Protein AF-A0A940MDX9-F1 (afdb_monomer_lite)

Organism: NCBI:txid2798581

Radius of gyration: 15.6 Å; chains: 1; bounding box: 39×39×35 Å

Secondary structure (DSSP, 8-state):
-------S-PBP-SEEE-TTS-EEESSEEEEEEPGGG-EEEEEE-TT-B-TTT-PBP-HHHHHHHHHHHHTSTTSTT--TTSEEESSSSEEEEE-SS--TTHHHHHHH----B--HHHHHHHHHHHHHHTS--

pLDDT: mean 73.22, std 19.64, range [31.22, 96.31]

Sequence (133 aa):
MRADVIPPPLLRGLLRTDAQGVLVPQAAWHWECGAGARRWSFYVRPDLYAPGSGQRVTAHCFEEQWRLVSALPRAGGLPPGLCRSVDSWKLVVVLARPDEQFPRALAASRLTLASRSTRDELAALLDTDRQQP

Foldseek 3Di:
DPPPCPADDFQQFQWAADPVLDIAGGQFNDKDADPQQFKIKTFGDQPDADPPPRHTQFLVLVLLLLQLLCLDPPSPDDHHPQWDDPDRGIIMGGHPHHDPCVSSVRNVDPSTRGDPVRVVVSVVVSVVVVPDD

Structure (mmCIF, N/CA/C/O backbone):
data_AF-A0A940MDX9-F1
#
_entry.id   AF-A0A940MDX9-F1
#
loop_
_atom_site.group_PDB
_atom_site.id
_atom_site.type_symbol
_atom_site.label_atom_id
_atom_site.label_alt_id
_atom_site.label_comp_id
_atom_site.label_asym_id
_atom_site.label_entity_id
_atom_site.label_seq_id
_atom_site.pdbx_PDB_ins_code
_atom_site.Cartn_x
_atom_site.Cartn_y
_atom_site.Cartn_z
_atom_site.occupancy
_atom_site.B_iso_or_equiv
_atom_site.auth_seq_id
_atom_site.auth_comp_id
_atom_site.auth_asym_id
_atom_site.auth_atom_id
_atom_site.pdbx_PDB_model_num
ATOM 1 N N . MET A 1 1 ? 25.224 27.283 -5.950 1.00 32.56 1 MET A N 1
ATOM 2 C CA . MET A 1 1 ? 24.159 26.585 -6.702 1.00 32.56 1 MET A CA 1
ATOM 3 C C . MET A 1 1 ? 23.917 25.249 -6.029 1.00 32.56 1 MET A C 1
ATOM 5 O O . MET A 1 1 ? 24.805 24.409 -6.065 1.00 32.56 1 MET A O 1
ATOM 9 N N . ARG A 1 2 ? 22.790 25.082 -5.331 1.00 32.19 2 ARG A N 1
ATOM 10 C CA . ARG A 1 2 ? 22.371 23.762 -4.843 1.00 32.19 2 ARG A CA 1
ATOM 11 C C . ARG A 1 2 ? 21.747 23.049 -6.036 1.00 32.19 2 ARG A C 1
ATOM 13 O O . ARG A 1 2 ? 20.865 23.621 -6.663 1.00 32.19 2 ARG A O 1
ATOM 20 N N . ALA A 1 3 ? 22.277 21.885 -6.395 1.00 31.22 3 ALA A N 1
ATOM 21 C CA . ALA A 1 3 ? 21.671 21.054 -7.419 1.00 31.22 3 ALA A CA 1
ATOM 22 C C . ALA A 1 3 ? 20.257 20.695 -6.950 1.00 31.22 3 ALA A C 1
ATOM 24 O O . ALA A 1 3 ? 20.100 20.098 -5.884 1.00 31.22 3 ALA A O 1
ATOM 25 N N . ASP A 1 4 ? 19.248 21.097 -7.718 1.00 32.12 4 ASP A N 1
ATOM 26 C CA . ASP A 1 4 ? 17.900 20.561 -7.599 1.00 32.12 4 ASP A CA 1
ATOM 27 C C . ASP A 1 4 ? 17.975 19.074 -7.952 1.00 32.12 4 ASP A C 1
ATOM 29 O O . ASP A 1 4 ? 17.907 18.674 -9.115 1.00 32.12 4 ASP A O 1
ATOM 33 N N . VAL A 1 5 ? 18.204 18.242 -6.937 1.00 32.53 5 VAL A N 1
ATOM 34 C CA . VAL A 1 5 ? 18.086 16.793 -7.058 1.00 32.53 5 VAL A CA 1
ATOM 35 C C . VAL A 1 5 ? 16.599 16.515 -7.218 1.00 32.53 5 VAL A C 1
ATOM 37 O O . VAL A 1 5 ? 15.857 16.453 -6.243 1.00 32.53 5 VAL A O 1
ATOM 40 N N . ILE A 1 6 ? 16.144 16.411 -8.463 1.00 34.22 6 ILE A N 1
ATOM 41 C CA . ILE A 1 6 ? 14.824 15.871 -8.779 1.00 34.22 6 ILE A CA 1
ATOM 42 C C . ILE A 1 6 ? 14.931 14.360 -8.534 1.00 34.22 6 ILE A C 1
ATOM 44 O O . ILE A 1 6 ? 15.625 13.687 -9.302 1.00 34.22 6 ILE A O 1
ATOM 48 N N . PRO A 1 7 ? 14.314 13.793 -7.479 1.00 35.00 7 PRO A N 1
ATOM 49 C CA . PRO A 1 7 ? 14.402 12.361 -7.258 1.00 35.00 7 PRO A CA 1
ATOM 50 C C . PRO A 1 7 ? 13.725 11.614 -8.424 1.00 35.00 7 PRO A C 1
ATOM 52 O O . PRO A 1 7 ? 12.694 12.075 -8.933 1.00 35.00 7 PRO A O 1
ATOM 55 N N . PRO A 1 8 ? 14.283 10.465 -8.858 1.00 37.78 8 PRO A N 1
ATOM 56 C CA . PRO A 1 8 ? 13.691 9.622 -9.898 1.00 37.78 8 PRO A CA 1
ATOM 57 C C . PRO A 1 8 ? 12.239 9.273 -9.542 1.00 37.78 8 PRO A C 1
ATOM 59 O O . PRO A 1 8 ? 11.891 9.273 -8.357 1.00 37.78 8 PRO A O 1
ATOM 62 N N . PRO A 1 9 ? 11.370 8.999 -10.536 1.00 42.53 9 PRO A N 1
ATOM 63 C CA . PRO A 1 9 ? 9.927 9.001 -10.346 1.00 42.53 9 PRO A CA 1
ATOM 64 C C . PRO A 1 9 ? 9.527 8.068 -9.209 1.00 42.53 9 PRO A C 1
ATOM 66 O O . PRO A 1 9 ? 9.617 6.842 -9.285 1.00 42.53 9 PRO A O 1
ATOM 69 N N . LEU A 1 10 ? 9.072 8.727 -8.155 1.00 50.09 10 LEU A N 1
ATOM 70 C CA . LEU A 1 10 ? 8.452 8.174 -6.978 1.00 50.09 10 LEU A CA 1
ATOM 71 C C . LEU A 1 10 ? 7.385 7.164 -7.393 1.00 50.09 10 LEU A C 1
ATOM 73 O O . LEU A 1 10 ? 6.456 7.491 -8.142 1.00 50.09 10 LEU A O 1
ATOM 77 N N . LEU A 1 11 ? 7.515 5.928 -6.919 1.00 54.28 11 LEU A N 1
ATOM 78 C CA . LEU A 1 11 ? 6.486 4.931 -7.155 1.00 54.28 11 LEU A CA 1
ATOM 79 C C . LEU A 1 11 ? 5.214 5.424 -6.466 1.00 54.28 11 LEU A C 1
ATOM 81 O O . LEU A 1 11 ? 5.146 5.716 -5.270 1.00 54.28 11 LEU A O 1
ATOM 85 N N . ARG A 1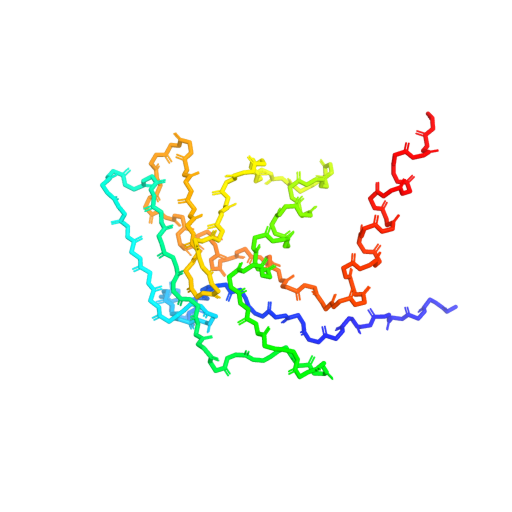 12 ? 4.231 5.596 -7.330 1.00 64.88 12 ARG A N 1
ATOM 86 C CA . ARG A 1 12 ? 2.870 6.016 -7.075 1.00 64.88 12 ARG A CA 1
ATOM 87 C C . ARG A 1 12 ? 2.225 5.071 -6.035 1.00 64.88 12 ARG A C 1
ATOM 89 O O . ARG A 1 12 ? 2.463 3.869 -6.105 1.00 64.88 12 ARG A O 1
ATOM 96 N N . GLY A 1 13 ? 1.488 5.622 -5.063 1.00 79.50 13 GLY A N 1
ATOM 97 C CA . GLY A 1 13 ? 0.965 4.916 -3.881 1.00 79.50 13 GLY A CA 1
ATOM 98 C C . GLY A 1 13 ? 0.084 3.689 -4.172 1.00 79.50 13 GLY A C 1
ATOM 99 O O . GLY A 1 13 ? -0.159 3.306 -5.316 1.00 79.50 13 GLY A O 1
ATOM 100 N N . LEU A 1 14 ? -0.406 3.032 -3.115 1.00 88.56 14 LEU A N 1
ATOM 101 C CA . LEU A 1 14 ? -1.248 1.832 -3.257 1.00 88.56 14 LEU A CA 1
ATOM 102 C C . LEU A 1 14 ? -2.548 2.129 -4.010 1.00 88.56 14 LEU A C 1
ATOM 104 O O . LEU A 1 14 ? -2.933 1.363 -4.893 1.00 88.56 14 LEU A O 1
ATOM 108 N N . LEU A 1 15 ? -3.168 3.265 -3.698 1.00 89.94 15 LEU A N 1
ATOM 109 C CA . LEU A 1 15 ? -4.394 3.777 -4.298 1.00 89.94 15 LEU A CA 1
ATOM 110 C C . LEU A 1 15 ? -4.188 5.234 -4.708 1.00 89.94 15 LEU A C 1
ATOM 112 O O . LEU A 1 15 ? -3.304 5.912 -4.189 1.00 89.94 15 LEU A O 1
ATOM 116 N N . ARG A 1 16 ? -5.061 5.733 -5.581 1.00 88.88 16 ARG A N 1
ATOM 117 C CA . ARG A 1 16 ? -5.202 7.167 -5.858 1.00 88.88 16 ARG A CA 1
ATOM 118 C C . ARG A 1 16 ? -6.676 7.540 -5.942 1.00 88.88 16 ARG A C 1
ATOM 120 O O . ARG A 1 16 ? -7.534 6.667 -6.042 1.00 88.88 16 ARG A O 1
ATOM 127 N N . THR A 1 17 ? -6.952 8.832 -5.966 1.00 88.12 17 THR A N 1
ATOM 128 C CA . THR A 1 17 ? -8.257 9.359 -6.367 1.00 88.12 17 THR A CA 1
ATOM 129 C C . THR A 1 17 ? -8.220 9.819 -7.822 1.00 88.12 17 THR A C 1
ATOM 131 O O . THR A 1 17 ? -7.20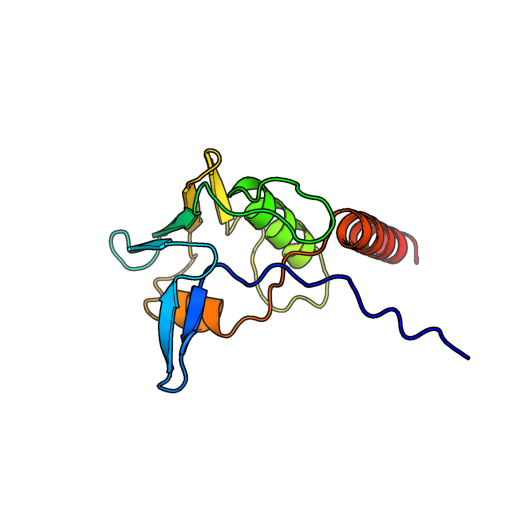2 10.348 -8.277 1.00 88.12 17 THR A O 1
ATOM 134 N N . ASP A 1 18 ? -9.305 9.613 -8.563 1.00 88.69 18 ASP A N 1
ATOM 135 C CA . ASP A 1 18 ? -9.510 10.264 -9.861 1.00 88.69 18 ASP A CA 1
ATOM 136 C C . ASP A 1 18 ? -9.945 11.738 -9.705 1.00 88.69 18 ASP A C 1
ATOM 138 O O . ASP A 1 18 ? -9.937 12.293 -8.602 1.00 88.69 18 ASP A O 1
ATOM 142 N N . ALA A 1 19 ? -10.295 12.392 -10.818 1.00 85.25 19 ALA A N 1
ATOM 143 C CA . ALA A 1 19 ? -10.701 13.800 -10.828 1.00 85.25 19 ALA A CA 1
ATOM 144 C C . ALA A 1 19 ? -12.008 14.064 -10.055 1.00 85.25 19 ALA A C 1
ATOM 146 O O . ALA A 1 19 ? -12.280 15.200 -9.677 1.00 85.25 19 ALA A O 1
ATOM 147 N N . GLN A 1 20 ? -12.798 13.022 -9.802 1.00 89.50 20 GLN A N 1
ATOM 148 C CA . GLN A 1 20 ? -14.066 13.054 -9.085 1.00 89.50 20 GLN A CA 1
ATOM 149 C C . GLN A 1 20 ? -13.898 12.667 -7.607 1.00 89.50 20 GLN A C 1
ATOM 151 O O . GLN A 1 20 ? -14.877 12.618 -6.864 1.00 89.50 20 GLN A O 1
ATOM 156 N N . GLY A 1 21 ? -12.668 12.390 -7.159 1.00 81.81 21 GLY A N 1
ATOM 157 C CA . GLY A 1 21 ? -12.394 11.954 -5.792 1.00 81.81 21 GLY A CA 1
ATOM 158 C C . GLY A 1 21 ? -12.732 10.483 -5.536 1.00 81.81 21 GLY A C 1
ATOM 159 O O . GLY A 1 21 ? -12.731 10.047 -4.382 1.00 81.81 21 GLY A O 1
ATOM 160 N N . VAL A 1 22 ? -13.024 9.702 -6.580 1.00 90.75 22 VAL A N 1
ATOM 161 C CA . VAL A 1 22 ? -13.313 8.272 -6.458 1.00 90.75 22 VAL A CA 1
ATOM 162 C C . VAL A 1 22 ? -12.001 7.513 -6.317 1.00 90.75 22 VAL A C 1
ATOM 164 O O . VAL A 1 22 ? -11.022 7.784 -7.011 1.00 90.75 22 VAL A O 1
ATOM 167 N N . LEU A 1 23 ? -11.978 6.552 -5.394 1.00 89.88 23 LEU A N 1
ATOM 168 C CA . LEU A 1 23 ? -10.839 5.660 -5.221 1.00 89.88 23 LEU A CA 1
ATOM 169 C C . LEU A 1 23 ? -10.673 4.772 -6.443 1.00 89.88 23 LEU A C 1
ATOM 171 O O . LEU A 1 23 ? -11.578 4.018 -6.796 1.00 89.88 23 LEU A O 1
ATOM 175 N N . VAL A 1 24 ? -9.486 4.814 -7.033 1.00 92.12 24 VAL A N 1
ATOM 176 C CA . VAL A 1 24 ? -9.121 3.958 -8.154 1.00 92.12 24 VAL A CA 1
ATOM 177 C C . VAL A 1 24 ? -7.806 3.225 -7.877 1.00 92.12 24 VAL A C 1
ATOM 179 O O . VAL A 1 24 ? -6.920 3.760 -7.195 1.00 92.12 24 VAL A O 1
ATOM 182 N N . PRO A 1 25 ? -7.650 2.007 -8.428 1.00 92.31 25 PRO A N 1
ATOM 183 C CA . PRO A 1 25 ? -6.405 1.258 -8.383 1.00 92.31 25 PRO A CA 1
ATOM 184 C C . PRO A 1 25 ? -5.169 2.052 -8.806 1.00 92.31 25 PRO A C 1
ATOM 186 O O . PRO A 1 25 ? -5.207 2.890 -9.715 1.00 92.31 25 PRO A O 1
ATOM 189 N N . GLN A 1 26 ? -4.039 1.717 -8.187 1.00 88.56 26 GLN A N 1
ATOM 190 C CA . GLN A 1 26 ? -2.730 2.227 -8.580 1.00 88.56 26 GLN A CA 1
ATOM 191 C C . GLN A 1 26 ? -1.677 1.122 -8.511 1.00 88.56 26 GLN A C 1
ATOM 193 O O . GLN A 1 26 ? -1.500 0.412 -9.504 1.00 88.56 26 GLN A O 1
ATOM 198 N N . ALA A 1 27 ? -1.001 0.950 -7.372 1.00 89.94 27 ALA A N 1
ATOM 199 C CA . ALA A 1 27 ? -0.144 -0.212 -7.170 1.00 89.94 27 ALA A CA 1
ATOM 200 C C . ALA A 1 27 ? -0.933 -1.431 -6.673 1.00 89.94 27 ALA A C 1
ATOM 202 O O . ALA A 1 27 ? -0.630 -2.564 -7.051 1.00 89.94 27 ALA A O 1
ATOM 203 N N . ALA A 1 28 ? -1.975 -1.194 -5.874 1.00 93.25 28 ALA A N 1
ATOM 204 C CA . ALA A 1 28 ? -2.961 -2.203 -5.535 1.00 93.25 28 ALA A CA 1
ATOM 205 C C . ALA A 1 28 ? -4.064 -2.225 -6.603 1.00 93.25 28 ALA A C 1
ATOM 207 O O . ALA A 1 28 ? -4.624 -1.177 -6.930 1.00 93.25 28 ALA A O 1
ATOM 208 N N . TRP A 1 29 ? -4.366 -3.404 -7.154 1.00 94.69 29 TRP A N 1
ATOM 209 C CA . TRP A 1 29 ? -5.487 -3.587 -8.092 1.00 94.69 29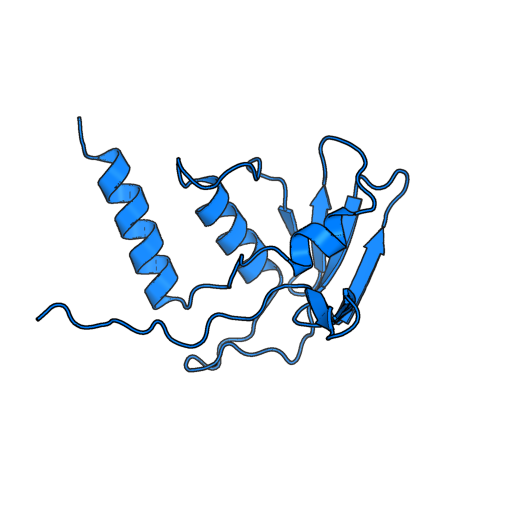 TRP A CA 1
ATOM 210 C C . TRP A 1 29 ? -6.799 -3.917 -7.394 1.00 94.69 29 TRP A C 1
ATOM 212 O O . TRP A 1 29 ? -7.866 -3.685 -7.952 1.00 94.69 29 TRP A O 1
ATOM 222 N N . HIS A 1 30 ? -6.702 -4.433 -6.173 1.00 94.94 30 HIS A N 1
ATOM 223 C CA . HIS A 1 30 ? -7.829 -4.835 -5.352 1.00 94.94 30 HIS A CA 1
ATOM 224 C C . HIS A 1 30 ? -7.519 -4.551 -3.883 1.00 94.94 30 HIS A C 1
ATOM 226 O O . HIS A 1 30 ? -6.354 -4.597 -3.465 1.00 94.94 30 HIS A O 1
ATOM 232 N N . TRP A 1 31 ? -8.552 -4.258 -3.098 1.00 95.69 31 TRP A N 1
ATOM 233 C CA . TRP A 1 31 ? -8.438 -4.129 -1.653 1.00 95.69 31 TRP A CA 1
ATOM 234 C C . TRP A 1 31 ? -9.706 -4.600 -0.947 1.00 95.69 31 TRP A C 1
ATOM 236 O O . TRP A 1 31 ? -10.811 -4.515 -1.474 1.00 95.69 31 TRP A O 1
ATOM 246 N N . GLU A 1 32 ? -9.531 -5.093 0.273 1.00 95.75 32 GLU A N 1
ATOM 247 C CA . GLU A 1 32 ? -10.598 -5.674 1.080 1.00 95.75 32 GLU A CA 1
ATOM 248 C C . GLU A 1 32 ? -10.581 -5.090 2.483 1.00 95.75 32 GLU A C 1
ATOM 250 O O . GLU A 1 32 ? -9.522 -4.937 3.099 1.00 95.75 32 GLU A O 1
ATOM 255 N N . CYS A 1 33 ? -11.778 -4.822 2.991 1.00 93.62 33 CYS A N 1
ATOM 256 C CA . CYS A 1 33 ? -12.019 -4.447 4.370 1.00 93.62 33 CYS A CA 1
ATOM 257 C C . CYS A 1 33 ? -12.442 -5.692 5.157 1.00 93.62 33 CYS A C 1
ATOM 259 O O . CYS A 1 33 ? -13.452 -6.320 4.844 1.00 93.62 33 CYS A O 1
ATOM 261 N N . GLY A 1 34 ? -11.663 -6.069 6.166 1.00 88.62 34 GLY A N 1
ATOM 262 C CA . GLY A 1 34 ? -12.049 -7.080 7.144 1.00 88.62 34 GLY A CA 1
ATOM 263 C C . GLY A 1 34 ? -13.085 -6.548 8.138 1.00 88.62 34 GLY A C 1
ATOM 264 O O . GLY A 1 34 ? -13.339 -5.345 8.217 1.00 88.62 34 GLY A O 1
ATOM 265 N N . ALA A 1 35 ? -13.659 -7.451 8.938 1.00 80.88 35 ALA A N 1
ATOM 266 C CA . ALA A 1 35 ? -14.705 -7.114 9.902 1.00 80.88 35 ALA A CA 1
ATOM 267 C C . ALA A 1 35 ? -14.319 -5.921 10.803 1.00 80.88 35 ALA A C 1
ATOM 269 O O . ALA A 1 35 ? -13.239 -5.887 11.402 1.00 80.88 35 ALA A O 1
ATOM 270 N N . GLY A 1 36 ? -15.220 -4.937 10.884 1.00 82.94 36 GLY A N 1
ATOM 271 C CA . GLY A 1 36 ? -15.075 -3.757 11.736 1.00 82.94 36 GLY A CA 1
ATOM 272 C C . GLY A 1 36 ? -14.097 -2.694 11.232 1.00 82.94 36 GLY A C 1
ATOM 273 O O . GLY A 1 36 ? -13.624 -1.919 12.051 1.00 82.94 36 GLY A O 1
ATOM 274 N N . ALA A 1 37 ? -13.746 -2.662 9.940 1.00 86.00 37 ALA A N 1
ATOM 275 C CA . ALA A 1 37 ? -12.908 -1.611 9.338 1.00 86.00 37 ALA A CA 1
ATOM 276 C C . ALA A 1 37 ? -11.534 -1.398 9.995 1.00 86.00 37 ALA A C 1
ATOM 278 O O . ALA A 1 37 ? -10.942 -0.323 9.921 1.00 86.00 37 ALA A O 1
ATOM 279 N N . ARG A 1 38 ? -11.009 -2.444 10.642 1.00 85.19 38 ARG A N 1
ATOM 280 C CA . ARG A 1 38 ? -9.700 -2.424 11.317 1.00 85.19 38 ARG A CA 1
ATOM 281 C C . ARG A 1 38 ? -8.610 -3.134 10.546 1.00 85.19 38 ARG A C 1
ATOM 283 O O . ARG A 1 38 ? -7.441 -2.935 10.845 1.00 85.19 38 ARG A O 1
ATOM 290 N N . ARG A 1 39 ? -8.961 -3.995 9.598 1.00 91.75 39 ARG A N 1
ATOM 291 C CA . ARG A 1 39 ? -7.991 -4.768 8.827 1.00 91.75 39 ARG A CA 1
ATOM 292 C C . ARG A 1 39 ? -8.225 -4.513 7.355 1.00 91.75 39 ARG A C 1
ATOM 294 O O . ARG A 1 39 ? -9.285 -4.853 6.851 1.00 91.75 39 ARG A O 1
ATOM 301 N N . TRP A 1 40 ? -7.224 -3.981 6.678 1.00 91.94 40 TRP A N 1
ATOM 302 C CA . TRP A 1 40 ? -7.269 -3.720 5.248 1.00 91.94 40 TRP A CA 1
ATOM 303 C C . TRP A 1 40 ? -6.252 -4.603 4.542 1.00 91.94 40 TRP A C 1
ATOM 305 O O . TRP A 1 40 ? -5.087 -4.634 4.929 1.00 91.94 40 TRP A O 1
ATOM 315 N N . SER A 1 41 ? -6.692 -5.348 3.532 1.00 95.75 41 SER A N 1
ATOM 316 C CA . SER A 1 41 ? -5.798 -6.118 2.662 1.00 95.75 41 SER A CA 1
ATOM 317 C C . SER A 1 41 ? -5.692 -5.416 1.319 1.00 95.75 41 SER A C 1
ATOM 319 O O . SER A 1 41 ? -6.717 -5.100 0.730 1.00 95.75 41 SER A O 1
ATOM 321 N N . PHE A 1 42 ? -4.477 -5.202 0.827 1.00 95.31 42 PHE A N 1
ATOM 322 C CA . PHE A 1 42 ? -4.194 -4.615 -0.478 1.00 95.31 42 PHE A CA 1
ATOM 323 C C . PHE A 1 42 ? -3.434 -5.628 -1.328 1.00 95.31 42 PHE A C 1
ATOM 325 O O . PHE A 1 42 ? -2.412 -6.166 -0.896 1.00 95.31 42 PHE A O 1
ATOM 332 N N . TYR A 1 43 ? -3.929 -5.871 -2.536 1.00 96.25 43 TYR A N 1
ATOM 333 C CA . TYR A 1 43 ? -3.344 -6.818 -3.476 1.00 96.25 43 TYR A CA 1
ATOM 334 C C . TYR A 1 43 ? -2.541 -6.048 -4.523 1.00 96.25 43 TYR A C 1
ATOM 336 O O . TYR A 1 43 ? -3.106 -5.374 -5.384 1.00 96.25 43 TYR A O 1
ATOM 344 N N . VAL A 1 44 ? -1.216 -6.110 -4.411 1.00 92.81 44 VAL A N 1
ATOM 345 C CA . VAL A 1 44 ? -0.247 -5.458 -5.296 1.00 92.81 44 VAL A CA 1
ATOM 346 C C . VAL A 1 44 ? -0.216 -6.177 -6.637 1.00 92.81 44 VAL A C 1
ATOM 348 O O . VAL A 1 44 ? -0.238 -7.407 -6.703 1.00 92.81 44 VAL A O 1
ATOM 351 N N . ARG A 1 45 ? -0.173 -5.411 -7.725 1.00 92.06 45 ARG A N 1
ATOM 352 C CA . ARG A 1 45 ? -0.130 -5.987 -9.067 1.00 92.06 45 ARG A CA 1
ATOM 353 C C . ARG A 1 45 ? 1.217 -6.670 -9.356 1.00 92.06 45 ARG A C 1
ATOM 355 O O . ARG A 1 45 ? 2.260 -6.078 -9.074 1.00 92.06 45 ARG A O 1
ATOM 362 N N . PRO A 1 46 ? 1.219 -7.857 -9.990 1.00 90.12 46 PRO A N 1
ATOM 363 C CA . PRO A 1 46 ? 2.445 -8.603 -10.271 1.00 90.12 46 PRO A CA 1
ATOM 364 C C . PRO A 1 46 ? 3.298 -8.032 -11.414 1.00 90.12 46 PRO A C 1
ATOM 366 O O . PRO A 1 46 ? 4.466 -8.397 -11.559 1.00 90.12 46 PRO A O 1
ATOM 369 N N . ASP A 1 47 ? 2.720 -7.145 -12.224 1.00 87.94 47 ASP A N 1
ATOM 370 C CA . ASP A 1 47 ? 3.316 -6.537 -13.415 1.00 87.94 47 ASP A CA 1
ATOM 371 C C . ASP A 1 47 ? 3.926 -5.148 -13.154 1.00 87.94 47 ASP A C 1
ATOM 373 O O . ASP A 1 47 ? 4.268 -4.432 -14.094 1.00 87.94 47 ASP A O 1
ATOM 377 N N . LEU A 1 48 ? 4.078 -4.751 -11.887 1.00 86.12 48 LEU A N 1
ATOM 378 C CA . LEU A 1 48 ? 4.665 -3.463 -11.526 1.00 86.12 48 LEU A CA 1
ATOM 379 C C . LEU A 1 48 ? 6.183 -3.532 -11.421 1.00 86.12 48 LEU A C 1
ATOM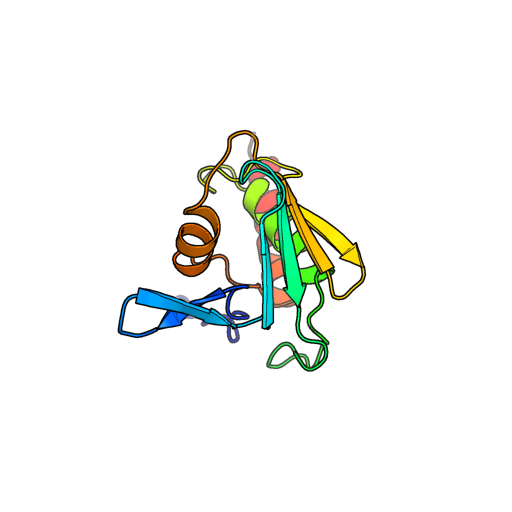 381 O O . LEU A 1 48 ? 6.753 -4.374 -10.722 1.00 86.12 48 LEU A O 1
ATOM 385 N N . TYR A 1 49 ? 6.826 -2.554 -12.049 1.00 83.75 49 TYR A N 1
ATOM 386 C CA . TYR A 1 49 ? 8.268 -2.373 -12.029 1.00 83.75 49 TYR A CA 1
ATOM 387 C C . TYR A 1 49 ? 8.605 -0.934 -11.652 1.00 83.75 49 TYR A C 1
ATOM 389 O O . TYR A 1 49 ? 7.958 0.017 -12.093 1.00 83.75 49 TYR A O 1
ATOM 397 N N . ALA A 1 50 ? 9.618 -0.787 -10.806 1.00 75.25 50 ALA A N 1
ATOM 398 C CA . ALA A 1 50 ? 10.163 0.492 -10.412 1.00 75.25 50 ALA A CA 1
ATOM 399 C C . ALA A 1 50 ? 10.806 1.155 -11.637 1.00 75.25 50 ALA A C 1
ATOM 401 O O . ALA A 1 50 ? 11.677 0.546 -12.274 1.00 75.25 50 ALA A O 1
ATOM 402 N N . PRO A 1 51 ? 10.400 2.386 -11.989 1.00 68.44 51 PRO A N 1
ATOM 403 C CA . PRO A 1 51 ? 10.994 3.064 -13.125 1.00 68.44 51 PRO A CA 1
ATOM 404 C C . PRO A 1 51 ? 12.484 3.320 -12.866 1.00 68.44 51 PRO A C 1
ATOM 406 O O . PRO A 1 51 ? 12.899 3.598 -11.741 1.00 68.44 51 PRO A O 1
ATOM 409 N N . GLY A 1 52 ? 13.300 3.211 -13.910 1.00 70.69 52 GLY A N 1
ATOM 410 C CA . GLY A 1 52 ? 14.751 3.400 -13.835 1.00 70.69 52 GLY A CA 1
ATOM 411 C C . GLY A 1 52 ? 15.527 2.160 -13.384 1.00 70.69 52 GLY A C 1
ATOM 412 O O . GLY A 1 52 ? 16.508 1.818 -14.031 1.00 70.69 52 GLY A O 1
ATOM 413 N N . SER A 1 53 ? 15.095 1.448 -12.335 1.00 73.81 53 SER A N 1
ATOM 414 C CA . SER A 1 53 ? 15.813 0.246 -11.869 1.00 73.81 53 SER A CA 1
ATOM 415 C C . SER A 1 53 ? 15.357 -1.053 -12.533 1.00 73.81 53 SER A C 1
ATOM 417 O O . SER A 1 53 ? 16.084 -2.042 -12.486 1.00 73.81 53 SER A O 1
ATOM 419 N N . GLY A 1 54 ? 14.140 -1.093 -13.090 1.00 76.06 54 GLY A N 1
ATOM 420 C CA . GLY A 1 54 ? 13.545 -2.329 -13.609 1.00 76.06 54 GLY A CA 1
ATOM 421 C C . GLY A 1 54 ? 13.271 -3.372 -12.518 1.00 76.06 54 GLY A C 1
ATOM 422 O O . GLY A 1 54 ? 12.930 -4.513 -12.823 1.00 76.06 54 GLY A O 1
ATOM 423 N N . GLN A 1 55 ? 13.407 -3.004 -11.239 1.00 81.62 55 GLN A N 1
ATOM 424 C CA . GLN A 1 55 ? 13.132 -3.902 -10.128 1.00 81.62 55 GLN A CA 1
ATOM 425 C C . GLN A 1 55 ? 11.624 -4.075 -9.973 1.00 81.62 55 GLN A C 1
ATOM 427 O O . GLN A 1 55 ? 10.869 -3.105 -9.961 1.00 81.62 55 GLN A O 1
ATOM 432 N N . ARG A 1 56 ? 11.181 -5.316 -9.806 1.00 86.62 56 ARG A N 1
ATOM 433 C CA . ARG A 1 56 ? 9.782 -5.630 -9.528 1.00 86.62 56 ARG A CA 1
ATOM 434 C C . ARG A 1 56 ? 9.330 -5.016 -8.202 1.00 86.62 56 ARG A C 1
ATOM 436 O O . ARG A 1 56 ? 10.023 -5.126 -7.190 1.00 86.62 56 ARG A O 1
ATOM 443 N N . VAL A 1 57 ? 8.156 -4.397 -8.214 1.00 86.62 57 VAL A N 1
ATOM 444 C CA . VAL A 1 57 ? 7.533 -3.799 -7.031 1.00 86.62 57 VAL A CA 1
ATOM 445 C C . VAL A 1 57 ? 6.679 -4.851 -6.349 1.00 86.62 57 VAL A C 1
ATOM 447 O O . VAL A 1 57 ? 5.834 -5.470 -6.984 1.00 86.62 57 VAL A O 1
ATOM 450 N N . THR A 1 58 ? 6.899 -5.049 -5.053 1.00 91.00 58 THR A N 1
ATOM 451 C CA . THR A 1 58 ? 6.193 -6.050 -4.242 1.00 91.00 58 THR A CA 1
ATOM 452 C C . THR A 1 58 ? 5.616 -5.404 -2.986 1.00 91.00 58 THR A C 1
ATOM 454 O O . THR A 1 58 ? 5.985 -4.284 -2.626 1.00 91.00 58 THR A O 1
ATOM 457 N N . ALA A 1 59 ? 4.743 -6.117 -2.279 1.00 91.81 59 ALA A N 1
ATOM 458 C CA . ALA A 1 59 ? 4.229 -5.713 -0.973 1.00 91.81 59 ALA A CA 1
ATOM 459 C C . ALA A 1 59 ? 5.358 -5.429 0.041 1.00 91.81 59 ALA A C 1
ATOM 461 O O . ALA A 1 59 ? 5.255 -4.482 0.819 1.00 91.81 59 ALA A O 1
ATOM 462 N N . HIS A 1 60 ? 6.472 -6.169 -0.014 1.00 90.38 60 HIS A N 1
ATOM 463 C CA . HIS A 1 60 ? 7.636 -5.924 0.846 1.00 90.38 60 HIS A CA 1
ATOM 464 C C . HIS A 1 60 ? 8.213 -4.513 0.668 1.00 90.38 60 HIS A C 1
ATOM 466 O O . HIS A 1 60 ? 8.617 -3.894 1.649 1.00 90.38 60 HIS A O 1
ATOM 472 N N . CYS A 1 61 ? 8.197 -3.972 -0.557 1.00 86.56 61 CYS A N 1
ATOM 473 C CA . CYS A 1 61 ? 8.673 -2.614 -0.824 1.00 86.56 61 CYS A CA 1
ATOM 474 C C . CYS A 1 61 ? 7.837 -1.567 -0.070 1.00 86.56 61 CYS A C 1
ATOM 476 O O . CYS A 1 61 ? 8.388 -0.621 0.487 1.00 86.56 61 CYS A O 1
ATOM 478 N N . PHE A 1 62 ? 6.512 -1.747 -0.025 1.00 85.69 62 PHE A N 1
ATOM 479 C CA . PHE A 1 62 ? 5.606 -0.846 0.693 1.00 85.69 62 PHE A CA 1
ATOM 480 C C . PHE A 1 62 ? 5.749 -0.968 2.211 1.00 85.69 62 PHE A C 1
ATOM 482 O O . PHE A 1 62 ? 5.751 0.046 2.904 1.00 85.69 62 PHE A O 1
ATOM 489 N N . GLU A 1 63 ? 5.890 -2.189 2.735 1.00 87.81 63 GLU A N 1
ATOM 490 C CA . GLU A 1 63 ? 6.138 -2.404 4.164 1.00 87.81 63 GLU A CA 1
ATOM 491 C C . GLU A 1 63 ? 7.438 -1.723 4.614 1.00 87.81 63 GLU A C 1
ATOM 493 O O . GLU A 1 63 ? 7.453 -0.997 5.607 1.00 87.81 63 GLU A O 1
ATOM 498 N N . GLU A 1 64 ? 8.525 -1.936 3.870 1.00 83.00 64 GLU A N 1
ATOM 499 C CA . GLU A 1 64 ? 9.831 -1.343 4.154 1.00 83.00 64 GLU A CA 1
ATOM 500 C C . GLU A 1 64 ? 9.763 0.186 4.138 1.00 83.00 64 GLU A C 1
ATOM 502 O O . GLU A 1 64 ? 10.219 0.839 5.076 1.00 83.00 64 GLU A O 1
ATOM 507 N N . GLN A 1 65 ? 9.135 0.766 3.113 1.00 78.75 65 GLN A N 1
ATOM 508 C CA . GLN A 1 65 ? 8.971 2.210 3.024 1.00 78.75 65 GLN A CA 1
ATOM 509 C C . GLN A 1 65 ? 8.161 2.761 4.202 1.00 78.75 65 GLN A C 1
ATOM 511 O O . GLN A 1 65 ? 8.553 3.761 4.801 1.00 78.75 65 GLN A O 1
ATOM 516 N N . TRP A 1 66 ? 7.044 2.124 4.557 1.00 80.31 66 TRP A N 1
ATOM 517 C CA . TRP A 1 66 ? 6.242 2.575 5.690 1.00 80.31 66 TRP A CA 1
ATOM 518 C C . TRP A 1 66 ? 7.003 2.494 7.005 1.00 80.31 66 TRP A C 1
ATOM 520 O O . TRP A 1 66 ? 6.906 3.415 7.808 1.00 80.31 66 TRP A O 1
ATOM 530 N N . ARG A 1 67 ? 7.813 1.450 7.197 1.00 80.62 67 ARG A N 1
ATOM 531 C CA . ARG A 1 67 ? 8.694 1.319 8.361 1.00 80.62 67 ARG A CA 1
ATOM 532 C C . ARG A 1 67 ? 9.692 2.474 8.450 1.00 80.62 67 ARG A C 1
ATOM 534 O O . ARG A 1 67 ? 9.863 3.032 9.528 1.00 80.62 67 ARG A O 1
ATOM 541 N N . LEU A 1 68 ? 10.320 2.837 7.328 1.00 76.00 68 LEU A N 1
ATOM 542 C CA . LEU A 1 68 ? 11.256 3.963 7.259 1.00 76.00 68 LEU A CA 1
ATOM 543 C C . LEU A 1 68 ? 10.559 5.287 7.574 1.00 76.00 68 LEU A C 1
ATOM 545 O O . LEU A 1 68 ? 11.067 6.080 8.360 1.00 76.00 68 LEU A O 1
ATOM 549 N N . VAL A 1 69 ? 9.370 5.508 7.011 1.00 72.88 69 VAL A N 1
ATOM 550 C CA . VAL A 1 69 ? 8.603 6.726 7.282 1.00 72.88 69 VAL A CA 1
ATOM 551 C C . VAL A 1 69 ? 8.175 6.792 8.745 1.00 72.88 69 VAL A C 1
ATOM 553 O O . VAL A 1 69 ? 8.363 7.826 9.367 1.00 72.88 69 VAL A O 1
ATOM 556 N N . SER A 1 70 ? 7.673 5.702 9.328 1.00 72.69 70 SER A N 1
ATOM 557 C CA . SER A 1 70 ? 7.305 5.639 10.750 1.00 72.69 70 SER A CA 1
ATOM 558 C C . SER A 1 70 ? 8.476 5.887 11.708 1.00 72.69 70 SER A C 1
ATOM 560 O O . SER A 1 70 ? 8.240 6.204 12.870 1.00 72.69 70 SER A O 1
ATOM 562 N N . ALA A 1 71 ? 9.722 5.737 11.251 1.00 72.81 71 ALA A N 1
ATOM 563 C CA . ALA A 1 71 ? 10.908 6.036 12.046 1.00 72.81 71 ALA A CA 1
ATOM 564 C C . ALA A 1 71 ? 11.298 7.527 12.025 1.00 72.81 71 ALA A C 1
ATOM 566 O O . ALA A 1 71 ? 12.108 7.943 12.850 1.00 72.81 71 ALA A O 1
ATOM 567 N N . LEU A 1 72 ? 10.742 8.336 11.113 1.00 69.69 72 LEU A N 1
ATOM 568 C CA . LEU A 1 72 ? 11.047 9.765 11.027 1.00 69.69 72 LEU A CA 1
ATOM 569 C C . LEU A 1 72 ? 10.329 10.542 12.149 1.00 69.69 72 LEU A C 1
ATOM 571 O O . LEU A 1 72 ? 9.099 10.490 12.220 1.00 69.69 72 LEU A O 1
ATOM 575 N N . PRO A 1 73 ? 11.035 11.372 12.944 1.00 57.00 73 PRO A N 1
ATOM 576 C CA . PRO A 1 73 ? 10.444 12.135 14.055 1.00 57.00 73 PRO A CA 1
ATOM 577 C C . PRO A 1 73 ? 9.302 13.080 13.646 1.00 57.00 73 PRO A C 1
ATOM 579 O O . PRO A 1 73 ? 8.446 13.425 14.456 1.00 57.00 73 PRO A O 1
ATOM 582 N N . ARG A 1 74 ? 9.290 13.516 12.377 1.00 57.56 74 ARG A N 1
ATOM 583 C CA . ARG A 1 74 ? 8.292 14.436 11.799 1.00 57.56 74 ARG A CA 1
ATOM 584 C C . ARG A 1 74 ? 7.253 13.749 10.914 1.00 57.56 74 ARG A C 1
ATOM 586 O O . ARG A 1 74 ? 6.375 14.428 10.381 1.00 57.56 74 ARG A O 1
ATOM 593 N N . ALA A 1 75 ? 7.332 12.432 10.727 1.00 55.69 75 ALA A N 1
ATOM 594 C CA . ALA A 1 75 ? 6.305 11.702 9.999 1.00 55.69 75 ALA A CA 1
ATOM 595 C C . ALA A 1 75 ? 5.080 11.545 10.902 1.00 55.69 75 ALA A C 1
ATOM 597 O O . ALA A 1 75 ? 4.952 10.587 11.659 1.00 55.69 75 ALA A O 1
ATOM 598 N N . GLY A 1 76 ? 4.198 12.540 10.853 1.00 49.91 76 GLY A N 1
ATOM 599 C CA . GLY A 1 76 ? 2.990 12.619 11.665 1.00 49.91 76 GLY A CA 1
ATOM 600 C C . GLY A 1 76 ? 2.044 11.427 11.495 1.00 49.91 76 GLY A C 1
ATOM 601 O O . GLY A 1 76 ? 1.068 11.513 10.757 1.00 49.91 76 GLY A O 1
ATOM 602 N N . GLY A 1 77 ? 2.272 10.353 12.254 1.00 52.50 77 GLY A N 1
ATOM 603 C CA . GLY A 1 77 ? 1.181 9.526 12.772 1.00 52.50 77 GLY A CA 1
ATOM 604 C C . GLY A 1 77 ? 1.030 8.100 12.247 1.00 52.50 77 GLY A C 1
ATOM 605 O O . GLY A 1 77 ? -0.023 7.516 12.489 1.00 52.50 77 GLY A O 1
ATOM 606 N N . LEU A 1 78 ? 2.020 7.496 11.581 1.00 59.97 78 LEU A N 1
ATOM 607 C CA . LEU A 1 78 ? 1.940 6.061 11.273 1.00 59.97 78 LEU A CA 1
ATOM 608 C C . LEU A 1 78 ? 2.611 5.237 12.374 1.00 59.97 78 LEU A C 1
ATOM 610 O O . LEU A 1 78 ? 3.840 5.279 12.477 1.00 59.97 78 LEU A O 1
ATOM 614 N N . PRO A 1 79 ? 1.852 4.478 13.188 1.00 64.00 79 PRO A N 1
ATOM 615 C CA . PRO A 1 79 ? 2.453 3.677 14.238 1.00 64.00 79 PRO A CA 1
ATOM 616 C C . PRO A 1 79 ? 3.347 2.584 13.629 1.00 64.00 79 PRO A C 1
ATOM 618 O O . PRO A 1 79 ? 3.010 2.009 12.588 1.00 64.00 79 PRO A O 1
ATOM 621 N N . PRO A 1 80 ? 4.485 2.267 14.264 1.00 64.56 80 PRO A N 1
ATOM 622 C CA . PRO A 1 80 ? 5.323 1.159 13.830 1.00 64.56 80 PRO A CA 1
ATOM 623 C C . PRO A 1 80 ? 4.513 -0.146 13.823 1.00 64.56 80 PRO A C 1
ATOM 625 O O . PRO A 1 80 ? 3.708 -0.401 14.717 1.00 64.56 80 PRO A O 1
ATOM 628 N N . GLY A 1 81 ? 4.705 -0.969 12.791 1.00 69.62 81 GLY A N 1
ATOM 629 C CA . GLY A 1 81 ? 3.986 -2.239 12.640 1.00 69.62 81 GLY A CA 1
ATOM 630 C C . GLY A 1 81 ? 2.542 -2.120 12.138 1.00 69.62 81 GLY A C 1
ATOM 631 O O . GLY A 1 81 ? 1.855 -3.137 12.066 1.00 69.62 81 GLY A O 1
ATOM 632 N N . LEU A 1 82 ? 2.084 -0.922 11.742 1.00 77.69 82 LEU A N 1
ATOM 633 C CA . LEU A 1 82 ? 0.763 -0.724 11.126 1.00 77.69 82 LEU A CA 1
ATOM 634 C C . LEU A 1 82 ? 0.567 -1.595 9.876 1.00 77.69 82 LEU A C 1
ATOM 636 O O . LEU A 1 82 ? -0.544 -2.038 9.591 1.00 77.69 82 LEU A O 1
ATOM 640 N N . CYS A 1 83 ? 1.646 -1.830 9.131 1.00 85.75 83 CYS A N 1
ATOM 641 C CA . CYS A 1 83 ? 1.638 -2.565 7.881 1.00 85.75 83 CYS A CA 1
ATOM 642 C C . CYS A 1 83 ? 2.562 -3.784 7.935 1.00 85.75 83 CYS A C 1
ATOM 644 O O . CYS A 1 83 ? 3.664 -3.713 8.479 1.00 85.75 83 CYS A O 1
ATOM 646 N N . ARG A 1 84 ? 2.118 -4.882 7.321 1.00 91.44 84 ARG A N 1
ATOM 647 C CA . ARG A 1 84 ? 2.885 -6.108 7.134 1.00 91.44 84 ARG A CA 1
ATOM 6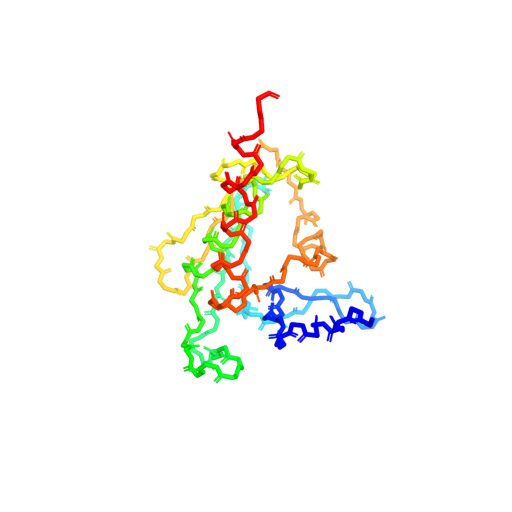48 C C . ARG A 1 84 ? 2.586 -6.740 5.778 1.00 91.44 84 ARG A C 1
ATOM 650 O O . ARG A 1 84 ? 1.427 -6.941 5.418 1.00 91.44 84 ARG A O 1
ATOM 657 N N . SER A 1 85 ? 3.627 -7.120 5.054 1.00 92.00 85 SER A N 1
ATOM 658 C CA . SER A 1 85 ? 3.526 -8.001 3.892 1.00 92.00 85 SER A CA 1
ATOM 659 C C . SER A 1 85 ? 3.255 -9.440 4.346 1.00 92.00 85 SER A C 1
ATOM 661 O O . SER A 1 85 ? 3.916 -9.973 5.239 1.00 92.00 85 SER A O 1
ATOM 663 N N . VAL A 1 86 ? 2.221 -10.056 3.775 1.00 94.12 86 VAL A N 1
ATOM 664 C CA . VAL A 1 86 ? 1.912 -11.481 3.985 1.00 94.12 86 VAL A CA 1
ATOM 665 C C . VAL A 1 86 ? 2.721 -12.330 3.011 1.00 94.12 86 VAL A C 1
ATOM 667 O O . VAL A 1 86 ? 3.263 -13.362 3.390 1.00 94.12 86 VAL A O 1
ATOM 670 N N . ASP A 1 87 ? 2.826 -11.855 1.774 1.00 94.25 87 ASP A N 1
ATOM 671 C CA . ASP A 1 87 ? 3.638 -12.408 0.697 1.00 94.25 87 ASP A CA 1
ATOM 672 C C . ASP A 1 87 ? 4.056 -11.263 -0.247 1.00 94.25 87 ASP A C 1
ATOM 674 O O . ASP A 1 87 ? 3.857 -10.088 0.068 1.00 94.25 87 ASP A O 1
ATOM 678 N N . SER A 1 88 ? 4.628 -11.580 -1.413 1.00 94.12 88 SER A N 1
ATOM 679 C CA . SER A 1 88 ? 5.086 -10.573 -2.382 1.00 94.12 88 SER A CA 1
ATOM 680 C C . SER A 1 88 ? 3.973 -9.692 -2.962 1.00 94.12 88 SER A C 1
ATOM 682 O O . SER A 1 88 ? 4.262 -8.612 -3.474 1.00 94.12 88 SER A O 1
ATOM 684 N N . TRP A 1 89 ? 2.717 -10.115 -2.888 1.00 95.75 89 TRP A N 1
ATOM 685 C CA . TRP A 1 89 ? 1.580 -9.487 -3.560 1.00 95.75 89 TRP A CA 1
ATOM 686 C C . TRP A 1 89 ? 0.480 -9.058 -2.605 1.00 95.75 89 TRP A C 1
ATOM 688 O O . TRP A 1 89 ? -0.407 -8.314 -3.007 1.00 95.75 89 TRP A O 1
ATOM 698 N N . LYS A 1 90 ? 0.529 -9.472 -1.342 1.00 96.31 90 LYS A N 1
ATOM 699 C CA . LYS A 1 90 ? -0.468 -9.113 -0.342 1.00 96.31 90 LYS A CA 1
ATOM 700 C C . LYS A 1 90 ? 0.139 -8.300 0.786 1.00 96.31 90 LYS A C 1
ATOM 702 O O . LYS A 1 90 ? 0.993 -8.767 1.540 1.00 96.31 90 LYS A O 1
ATOM 707 N N . LEU A 1 91 ? -0.387 -7.094 0.944 1.00 94.25 91 LEU A N 1
ATOM 708 C CA . LEU A 1 91 ? -0.068 -6.185 2.030 1.00 94.25 91 LEU A CA 1
ATOM 709 C C . LEU A 1 91 ? -1.260 -6.088 2.980 1.00 94.25 91 LEU A C 1
ATOM 711 O O . LEU A 1 91 ? -2.388 -5.886 2.539 1.00 94.25 91 LEU A O 1
ATOM 715 N N . VAL A 1 92 ? -1.031 -6.228 4.281 1.00 94.00 92 VAL A N 1
ATOM 716 C CA . VAL A 1 92 ? -2.070 -6.109 5.306 1.00 94.00 92 VAL A CA 1
ATOM 717 C C . VAL A 1 92 ? -1.761 -4.930 6.207 1.00 94.00 92 VAL A C 1
ATOM 719 O O . VAL A 1 92 ? -0.659 -4.812 6.735 1.00 94.00 92 VAL A O 1
ATOM 722 N N . VAL A 1 93 ? -2.769 -4.093 6.421 1.00 90.19 93 VAL A N 1
ATOM 723 C CA . VAL A 1 93 ? -2.734 -2.968 7.347 1.00 90.19 93 VAL A CA 1
ATOM 724 C C . VAL A 1 93 ? -3.716 -3.232 8.482 1.00 90.19 93 VAL A C 1
ATOM 726 O O . VAL A 1 93 ? -4.873 -3.577 8.231 1.00 90.19 93 VAL A O 1
ATOM 729 N N . VAL A 1 94 ? -3.266 -3.084 9.728 1.00 87.50 94 VAL A N 1
ATOM 730 C CA . VAL A 1 94 ? -4.109 -3.246 10.919 1.00 87.50 94 VAL A CA 1
ATOM 731 C C . VAL A 1 94 ? -4.167 -1.933 11.684 1.00 87.50 94 VAL A C 1
ATOM 733 O O . VAL A 1 94 ? -3.164 -1.456 12.202 1.00 87.50 94 VAL A O 1
ATOM 736 N N . LEU A 1 95 ? -5.361 -1.359 11.770 1.00 83.56 95 LEU A N 1
ATOM 737 C CA . LEU A 1 95 ? -5.627 -0.088 12.421 1.00 83.56 95 LEU A CA 1
ATOM 738 C C . LEU A 1 95 ? -5.964 -0.295 13.901 1.00 83.56 95 LEU A C 1
ATOM 740 O O . LEU A 1 95 ? -6.723 -1.195 14.281 1.00 83.56 95 LEU A O 1
ATOM 744 N N . ALA A 1 96 ? -5.450 0.597 14.750 1.00 81.69 96 ALA A N 1
ATOM 745 C CA . ALA A 1 96 ? -5.761 0.590 16.177 1.00 81.69 96 ALA A CA 1
ATOM 746 C C . ALA A 1 96 ? -7.268 0.781 16.429 1.00 81.69 96 ALA A C 1
ATOM 748 O O . ALA A 1 96 ? -7.841 0.097 17.281 1.00 81.69 96 ALA A O 1
ATOM 749 N N . ARG A 1 97 ? -7.914 1.650 15.639 1.00 78.25 97 ARG A N 1
ATOM 750 C CA . ARG A 1 97 ? -9.354 1.939 15.658 1.00 78.25 97 ARG A CA 1
ATOM 751 C C . ARG A 1 97 ? -9.969 1.672 14.274 1.00 78.25 97 ARG A C 1
ATOM 753 O O . ARG A 1 97 ? -9.244 1.799 13.291 1.00 78.25 97 ARG A O 1
ATOM 760 N N . PRO A 1 98 ? -11.258 1.292 14.192 1.00 85.44 98 PRO A N 1
ATOM 761 C CA . PRO A 1 98 ? -11.991 1.227 12.928 1.00 85.44 98 PRO A CA 1
ATOM 762 C C . PRO A 1 98 ? -11.876 2.526 12.128 1.00 85.44 98 PRO A C 1
ATOM 764 O O . PRO A 1 98 ? -12.069 3.599 12.699 1.00 85.44 98 PRO A O 1
ATOM 767 N N . ASP A 1 99 ? -11.595 2.427 10.830 1.00 83.38 99 ASP A N 1
ATOM 768 C CA . ASP A 1 99 ? -11.612 3.573 9.917 1.00 83.38 99 ASP A CA 1
ATOM 769 C C . ASP A 1 99 ? -11.970 3.127 8.491 1.00 83.38 99 ASP A C 1
ATOM 771 O O . ASP A 1 99 ? -11.177 2.493 7.790 1.00 83.38 99 ASP A O 1
ATOM 775 N N . GLU A 1 100 ? -13.185 3.474 8.062 1.00 87.44 100 GLU A N 1
ATOM 776 C CA . GLU A 1 100 ? -13.700 3.216 6.711 1.00 87.44 100 GLU A CA 1
ATOM 777 C C . GLU A 1 100 ? -13.124 4.170 5.657 1.00 87.44 100 GLU A C 1
ATOM 779 O O . GLU A 1 100 ? -13.096 3.850 4.469 1.00 87.44 100 GLU A O 1
ATOM 784 N N . GLN A 1 101 ? -12.642 5.338 6.085 1.00 84.19 101 GLN A N 1
ATOM 785 C CA . GLN A 1 101 ? -12.048 6.350 5.216 1.00 84.19 101 GLN A CA 1
ATOM 786 C C . GLN A 1 101 ? -10.553 6.108 4.998 1.00 84.19 101 GLN A C 1
ATOM 788 O O . GLN A 1 101 ? -9.938 6.788 4.172 1.00 84.19 101 GLN A O 1
ATOM 793 N N . PHE A 1 102 ? -9.969 5.113 5.669 1.00 84.62 102 PHE A N 1
ATOM 794 C CA . PHE A 1 102 ? -8.548 4.801 5.577 1.00 84.62 102 PHE A CA 1
ATOM 795 C C . PHE A 1 102 ? -8.033 4.664 4.129 1.00 84.62 102 PHE A C 1
ATOM 797 O O . PHE A 1 102 ? -7.020 5.288 3.809 1.00 84.62 102 PHE A O 1
ATOM 804 N N . PRO A 1 103 ? -8.711 3.959 3.197 1.00 86.25 103 PRO A N 1
ATOM 805 C CA . PRO A 1 103 ? -8.264 3.899 1.804 1.00 86.25 103 PRO A CA 1
ATOM 806 C C . PRO A 1 103 ? -8.225 5.270 1.107 1.00 86.25 103 PRO A C 1
ATOM 808 O O . PRO A 1 103 ? -7.343 5.512 0.283 1.00 86.25 103 PRO A O 1
ATOM 811 N N . ARG A 1 104 ? -9.135 6.193 1.455 1.00 83.62 104 ARG A N 1
ATOM 812 C CA . ARG A 1 104 ? -9.124 7.580 0.952 1.00 83.62 104 ARG A CA 1
ATOM 813 C C . ARG A 1 104 ? -7.981 8.387 1.543 1.00 83.62 104 ARG A C 1
ATOM 815 O O . ARG A 1 104 ? -7.287 9.073 0.797 1.00 83.62 104 ARG A O 1
ATOM 822 N N . ALA A 1 105 ? -7.743 8.263 2.846 1.00 79.19 105 ALA A N 1
ATOM 823 C CA . ALA A 1 105 ? -6.593 8.886 3.494 1.00 79.19 105 ALA A CA 1
ATOM 824 C C . ALA A 1 105 ? -5.274 8.389 2.877 1.00 79.19 105 ALA A C 1
ATOM 826 O O . ALA A 1 105 ? -4.382 9.184 2.596 1.00 79.19 105 ALA A O 1
ATOM 827 N N . LEU A 1 106 ? -5.184 7.090 2.581 1.00 80.56 106 LEU A N 1
ATOM 828 C CA . LEU A 1 106 ? -4.048 6.474 1.901 1.00 80.56 106 LEU A CA 1
ATOM 829 C C . LEU A 1 106 ? -3.848 7.016 0.480 1.00 80.56 106 LEU A C 1
ATOM 831 O O . LEU A 1 106 ? -2.720 7.317 0.107 1.00 80.56 106 LEU A O 1
ATOM 835 N N . ALA A 1 107 ? -4.926 7.177 -0.289 1.00 82.31 107 ALA A N 1
ATOM 836 C CA . ALA A 1 107 ? -4.878 7.733 -1.641 1.00 82.31 107 ALA A CA 1
ATOM 837 C C . ALA A 1 107 ? -4.483 9.221 -1.679 1.00 82.31 107 ALA A C 1
ATOM 839 O O . ALA A 1 107 ? -3.844 9.667 -2.631 1.00 82.31 107 ALA A O 1
ATOM 840 N N . ALA A 1 108 ? -4.855 9.986 -0.649 1.00 70.69 108 ALA A N 1
ATOM 841 C CA . ALA A 1 108 ? -4.439 11.377 -0.478 1.00 70.69 108 ALA A CA 1
ATOM 842 C C . ALA A 1 108 ? -3.004 11.500 0.068 1.00 70.69 108 ALA A C 1
ATOM 844 O O . ALA A 1 108 ? -2.339 12.524 -0.117 1.00 70.69 108 ALA A O 1
ATOM 845 N N . SER A 1 109 ? -2.521 10.460 0.748 1.00 65.06 109 SER A N 1
ATOM 846 C CA . SER A 1 109 ? -1.205 10.436 1.363 1.00 65.06 109 SER A CA 1
ATOM 847 C C . SER A 1 109 ? -0.112 10.317 0.303 1.00 65.06 109 SER A C 1
ATOM 849 O O . SER A 1 109 ? -0.054 9.365 -0.472 1.00 65.06 109 SER A O 1
ATOM 851 N N . ARG A 1 110 ? 0.819 11.276 0.291 1.00 55.75 110 ARG A N 1
ATOM 852 C CA . ARG A 1 110 ? 1.967 11.306 -0.634 1.00 55.75 110 ARG A CA 1
ATOM 853 C C . ARG A 1 110 ? 3.072 10.315 -0.259 1.00 55.75 110 ARG A C 1
ATOM 855 O O . ARG A 1 110 ? 4.234 10.550 -0.588 1.00 55.75 110 ARG A O 1
ATOM 862 N N . LEU A 1 111 ? 2.741 9.228 0.436 1.00 55.66 111 LEU A N 1
ATOM 863 C CA . LEU A 1 111 ? 3.694 8.179 0.784 1.00 55.66 111 LEU A CA 1
ATOM 864 C C . LEU A 1 111 ? 4.110 7.484 -0.501 1.00 55.66 111 LEU A C 1
ATOM 866 O O . LEU A 1 111 ? 3.443 6.613 -1.046 1.00 55.66 111 LEU A O 1
ATOM 870 N N . THR A 1 112 ? 5.219 7.977 -1.014 1.00 49.72 112 THR A N 1
ATOM 871 C CA . THR A 1 112 ? 5.732 7.725 -2.343 1.00 49.72 112 THR A CA 1
ATOM 872 C C . THR A 1 112 ? 6.958 6.847 -2.210 1.00 49.72 112 THR A C 1
ATOM 874 O O . THR A 1 112 ? 7.875 7.167 -1.455 1.00 49.72 112 THR A O 1
ATOM 877 N N . LEU A 1 113 ? 6.944 5.704 -2.889 1.00 45.00 113 LEU A N 1
ATOM 878 C CA . LEU A 1 113 ? 8.028 4.728 -2.828 1.00 45.00 113 LEU A CA 1
ATOM 879 C C . LEU A 1 113 ? 9.307 5.394 -3.349 1.00 45.00 113 LEU A C 1
ATOM 881 O O . LEU A 1 113 ? 9.422 5.743 -4.527 1.00 45.00 113 LEU A O 1
ATOM 885 N N . ALA A 1 114 ? 10.249 5.572 -2.431 1.00 42.47 114 ALA A N 1
ATOM 886 C CA . ALA A 1 114 ? 11.601 6.020 -2.694 1.00 42.47 114 ALA A CA 1
ATOM 887 C C . ALA A 1 114 ? 12.363 4.927 -3.468 1.00 42.47 114 ALA A C 1
ATOM 889 O O . ALA A 1 114 ? 12.306 3.740 -3.123 1.00 42.47 114 ALA A O 1
ATOM 890 N N . SER A 1 115 ? 13.084 5.316 -4.525 1.00 40.91 115 SER A N 1
ATOM 891 C CA . SER A 1 115 ? 14.017 4.422 -5.227 1.00 40.91 115 SER A CA 1
ATOM 892 C C . SER A 1 115 ? 15.075 3.868 -4.255 1.00 40.91 115 SER A C 1
ATOM 894 O O . SER A 1 115 ? 15.254 4.419 -3.174 1.00 40.91 115 SER A O 1
ATOM 896 N N . ARG A 1 116 ? 15.793 2.786 -4.595 1.00 39.41 116 ARG A N 1
ATOM 897 C CA . ARG A 1 116 ? 16.828 2.211 -3.702 1.00 39.41 116 ARG A CA 1
ATOM 898 C C . ARG A 1 116 ? 17.880 3.252 -3.274 1.00 39.41 116 ARG A C 1
ATOM 900 O O . ARG A 1 116 ? 18.187 3.330 -2.098 1.00 39.41 116 ARG A O 1
ATOM 907 N N . SER A 1 117 ? 18.305 4.124 -4.190 1.00 36.59 117 SER A N 1
ATOM 908 C CA . SER A 1 117 ? 19.202 5.252 -3.887 1.00 36.59 117 SER A CA 1
ATOM 909 C C . SER A 1 117 ? 18.565 6.263 -2.926 1.00 36.59 117 SER A C 1
ATOM 911 O O . SER A 1 117 ? 19.193 6.674 -1.959 1.00 36.59 117 SER A O 1
ATOM 913 N N . THR A 1 118 ? 17.286 6.588 -3.115 1.00 45.88 118 THR A N 1
ATOM 914 C CA . THR A 1 118 ? 16.543 7.476 -2.208 1.00 45.88 118 THR A CA 1
ATOM 915 C C . THR A 1 118 ? 16.294 6.826 -0.837 1.00 45.88 118 THR A C 1
ATOM 917 O O . THR A 1 118 ? 16.188 7.528 0.160 1.00 45.88 118 THR A O 1
ATOM 920 N N . ARG A 1 119 ? 16.207 5.489 -0.760 1.00 52.94 119 ARG A N 1
ATOM 921 C CA . ARG A 1 119 ? 16.106 4.734 0.501 1.00 52.94 119 ARG A CA 1
ATOM 922 C C . ARG A 1 119 ? 17.414 4.744 1.278 1.00 52.94 119 ARG A C 1
ATOM 924 O O . ARG A 1 119 ? 17.368 4.971 2.481 1.00 52.94 119 ARG A O 1
ATOM 931 N N . ASP A 1 120 ? 18.540 4.543 0.599 1.00 50.56 120 ASP A N 1
ATOM 932 C CA . ASP A 1 120 ? 19.867 4.601 1.216 1.00 50.56 120 ASP A CA 1
ATOM 933 C C . ASP A 1 120 ? 20.156 6.023 1.739 1.00 50.56 120 ASP A C 1
ATOM 935 O O . ASP A 1 120 ? 20.641 6.186 2.855 1.00 50.56 120 ASP A O 1
ATOM 939 N N . GLU A 1 121 ? 19.752 7.064 1.000 1.00 47.19 121 GLU A N 1
ATOM 940 C CA . GLU A 1 121 ? 19.829 8.462 1.453 1.00 47.19 121 GLU A CA 1
ATOM 941 C C . GLU A 1 121 ? 18.900 8.762 2.639 1.00 47.19 121 GLU A C 1
ATOM 943 O O . GLU A 1 121 ? 19.305 9.432 3.589 1.00 47.19 121 GLU A O 1
ATOM 948 N N . LEU A 1 122 ? 17.661 8.255 2.629 1.00 52.12 122 LEU A N 1
ATOM 949 C CA . LEU A 1 122 ? 16.724 8.440 3.742 1.00 52.12 122 LEU A CA 1
ATOM 950 C C . LEU A 1 122 ? 17.197 7.705 5.008 1.00 52.12 122 LEU A C 1
ATOM 952 O O . LEU A 1 122 ? 17.057 8.231 6.110 1.00 52.12 122 LEU A O 1
ATOM 956 N N . ALA A 1 123 ? 17.773 6.510 4.849 1.00 55.19 123 ALA A N 1
ATOM 957 C CA . ALA A 1 123 ? 18.390 5.751 5.932 1.00 55.19 123 ALA A CA 1
ATOM 958 C C . ALA A 1 123 ? 19.617 6.483 6.497 1.00 55.19 123 ALA A C 1
ATOM 960 O O . ALA A 1 123 ? 19.724 6.638 7.710 1.00 55.19 123 ALA A O 1
ATOM 961 N N . ALA A 1 124 ? 20.482 7.023 5.632 1.00 54.91 124 ALA A N 1
ATOM 962 C CA . ALA A 1 124 ? 21.633 7.820 6.049 1.00 54.91 124 ALA A CA 1
ATOM 963 C C . ALA A 1 124 ? 21.218 9.098 6.806 1.00 54.91 124 ALA A C 1
ATOM 965 O O . ALA A 1 124 ? 21.830 9.447 7.816 1.00 54.91 124 ALA A O 1
ATOM 966 N N . LEU A 1 125 ? 20.149 9.778 6.372 1.00 53.50 125 LEU A N 1
ATOM 967 C CA . LEU A 1 125 ? 19.596 10.943 7.076 1.00 53.50 125 LEU A CA 1
ATOM 968 C C . LEU A 1 125 ? 19.029 10.576 8.457 1.00 53.50 125 LEU A C 1
ATOM 970 O O . LEU A 1 125 ? 19.254 11.308 9.418 1.00 53.50 125 LEU A O 1
ATOM 974 N N . LEU A 1 126 ? 18.336 9.439 8.570 1.00 54.62 126 LEU A N 1
ATOM 975 C CA . LEU A 1 126 ? 17.822 8.909 9.839 1.00 54.62 126 LEU A CA 1
ATOM 976 C C . LEU A 1 126 ? 18.937 8.525 10.823 1.00 54.62 126 L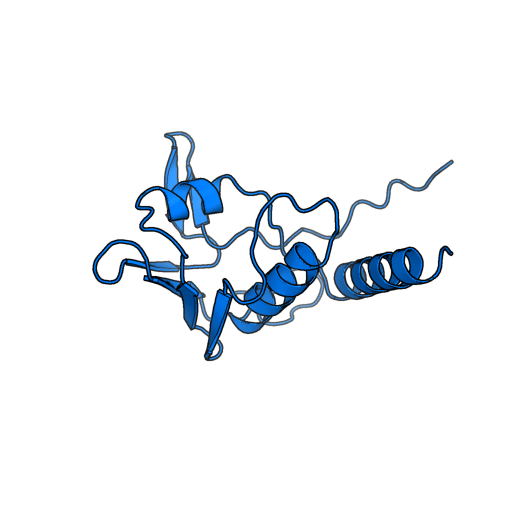EU A C 1
ATOM 978 O O . LEU A 1 126 ? 18.791 8.736 12.026 1.00 54.62 126 LEU A O 1
ATOM 982 N N . ASP A 1 127 ? 20.046 7.977 10.327 1.00 57.62 127 ASP A N 1
ATOM 983 C CA . ASP A 1 127 ? 21.208 7.654 11.160 1.00 57.62 127 ASP A CA 1
ATOM 984 C C . ASP A 1 127 ? 21.988 8.907 11.577 1.00 57.62 127 ASP A C 1
ATOM 986 O O . ASP A 1 127 ? 22.511 8.962 12.689 1.00 57.62 127 ASP A O 1
ATOM 990 N N . THR A 1 128 ? 21.996 9.952 10.745 1.00 55.19 128 THR A N 1
ATOM 991 C CA . THR A 1 128 ? 22.623 11.240 11.085 1.00 55.19 128 THR A CA 1
ATOM 992 C C . THR A 1 128 ? 21.872 11.956 12.217 1.00 55.19 128 THR A C 1
ATOM 994 O O . THR A 1 128 ? 22.504 12.529 13.102 1.00 55.19 128 THR A O 1
ATOM 997 N N . ASP A 1 129 ? 20.537 11.866 12.250 1.00 47.84 129 ASP A N 1
ATOM 998 C CA . ASP A 1 129 ? 19.693 12.457 13.307 1.00 47.84 129 ASP A CA 1
ATOM 999 C C . ASP A 1 129 ? 19.858 11.737 14.665 1.00 47.84 129 ASP A C 1
ATOM 1001 O O . ASP A 1 129 ? 19.629 12.321 15.720 1.00 47.84 129 ASP A O 1
ATOM 1005 N N . ARG A 1 130 ? 20.328 10.478 14.663 1.00 49.84 130 ARG A N 1
ATOM 1006 C CA . ARG A 1 130 ? 20.700 9.736 15.884 1.00 49.84 130 ARG A CA 1
ATOM 1007 C C . ARG A 1 130 ? 22.087 10.082 16.431 1.00 49.84 130 ARG A C 1
ATOM 1009 O O . ARG A 1 130 ? 22.394 9.680 17.551 1.00 49.84 130 ARG A O 1
ATOM 1016 N N . GLN A 1 131 ? 22.931 10.772 15.661 1.00 43.28 131 GLN A N 1
ATOM 1017 C CA . GLN A 1 131 ? 24.307 11.105 16.050 1.00 43.28 131 GLN A CA 1
ATOM 1018 C C . GLN A 1 131 ? 24.506 12.560 16.497 1.00 43.28 131 GLN A C 1
ATOM 1020 O O . GLN A 1 131 ? 25.643 12.949 16.768 1.00 43.28 131 GLN A O 1
ATOM 1025 N N . GLN A 1 132 ? 23.446 13.364 16.619 1.00 35.06 132 GLN A N 1
ATOM 1026 C CA . GLN A 1 132 ? 23.556 14.672 17.269 1.00 35.06 132 GLN A CA 1
ATOM 1027 C C . GLN A 1 132 ? 23.222 14.549 18.771 1.00 35.06 132 GLN A C 1
ATOM 1029 O O . GLN A 1 132 ? 22.124 14.093 19.090 1.00 35.06 132 GLN A O 1
ATOM 1034 N N . PRO A 1 133 ? 24.172 14.871 19.675 1.00 44.41 133 PRO A N 1
ATOM 1035 C CA . PRO A 1 133 ? 23.999 14.769 21.127 1.00 44.41 133 PRO A CA 1
ATOM 1036 C C . PRO A 1 133 ? 23.030 15.806 21.704 1.00 44.41 133 PRO A C 1
ATOM 1038 O O . PRO A 1 133 ? 22.906 16.905 21.114 1.00 44.41 133 PRO A O 1
#